Protein AF-A0A2N5M123-F1 (afdb_monomer)

Organism: NCBI:txid673318

Structure (mmCIF, N/CA/C/O backbone):
data_AF-A0A2N5M123-F1
#
_entry.id   AF-A0A2N5M123-F1
#
loop_
_atom_site.group_PDB
_atom_site.id
_atom_site.type_symbol
_atom_site.label_atom_id
_atom_site.label_alt_id
_atom_site.label_comp_id
_atom_site.label_asym_id
_atom_site.label_entity_id
_atom_site.label_seq_id
_atom_site.pdbx_PDB_ins_code
_atom_site.Cartn_x
_atom_site.Cartn_y
_atom_site.Cartn_z
_atom_site.occupancy
_atom_site.B_iso_or_equiv
_atom_site.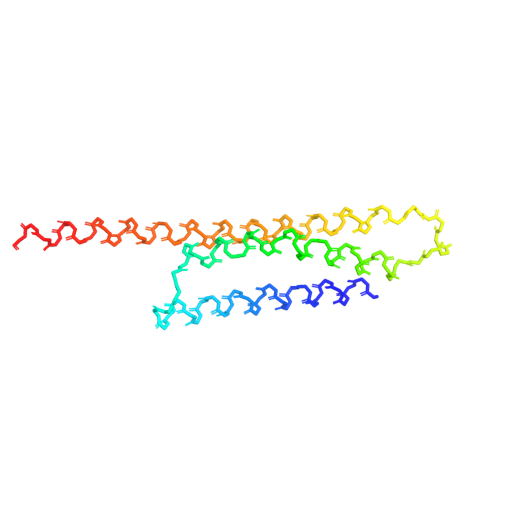auth_seq_id
_atom_site.auth_comp_id
_atom_site.auth_asym_id
_atom_site.auth_atom_id
_atom_site.pdbx_PDB_model_num
ATOM 1 N N . MET A 1 1 ? 1.132 -1.415 -25.111 1.00 65.50 1 MET A N 1
ATOM 2 C CA . MET A 1 1 ? 1.531 -2.291 -23.984 1.00 65.50 1 MET A CA 1
ATOM 3 C C . MET A 1 1 ? 1.490 -1.546 -22.655 1.00 65.50 1 MET A C 1
ATOM 5 O O . MET A 1 1 ? 0.878 -2.046 -21.723 1.00 65.50 1 MET A O 1
ATOM 9 N N . GLU A 1 2 ? 2.020 -0.324 -22.579 1.00 68.31 2 GLU A N 1
ATOM 10 C CA . GLU A 1 2 ? 1.982 0.523 -21.369 1.00 68.31 2 GLU A CA 1
ATOM 11 C C . GLU A 1 2 ? 0.569 0.732 -20.793 1.00 68.31 2 GLU A C 1
ATOM 13 O O . GLU A 1 2 ? 0.351 0.571 -19.594 1.00 68.31 2 GLU A O 1
ATOM 18 N N . SER A 1 3 ? -0.430 0.978 -21.648 1.00 80.88 3 SER A N 1
ATOM 19 C CA . SER A 1 3 ? -1.829 1.126 -21.221 1.00 80.88 3 SER A CA 1
ATOM 20 C C . SER A 1 3 ? -2.384 -0.130 -20.538 1.00 80.88 3 SER A C 1
ATOM 22 O O . SER A 1 3 ? -3.206 -0.022 -19.635 1.00 80.88 3 SER A O 1
ATOM 24 N N . ILE A 1 4 ? -1.916 -1.322 -20.926 1.00 86.75 4 ILE A N 1
ATOM 25 C CA . ILE A 1 4 ? -2.333 -2.589 -20.308 1.00 86.75 4 ILE A CA 1
ATOM 26 C C . ILE A 1 4 ? -1.751 -2.689 -18.896 1.00 86.75 4 ILE A C 1
ATOM 28 O O . ILE A 1 4 ? -2.464 -3.067 -17.973 1.00 86.75 4 ILE A O 1
ATOM 32 N N . ILE A 1 5 ? -0.488 -2.294 -18.709 1.00 87.56 5 ILE A N 1
ATOM 33 C CA . ILE A 1 5 ? 0.178 -2.303 -17.397 1.00 87.56 5 ILE A CA 1
ATOM 34 C C . ILE A 1 5 ? -0.557 -1.375 -16.426 1.00 87.56 5 ILE A C 1
ATOM 36 O O . ILE A 1 5 ? -0.846 -1.772 -15.300 1.00 87.56 5 ILE A O 1
ATOM 40 N N . LEU A 1 6 ? -0.928 -0.173 -16.875 1.00 90.00 6 LEU A N 1
ATOM 41 C CA . LEU A 1 6 ? -1.703 0.772 -16.067 1.00 90.00 6 LEU A CA 1
ATOM 42 C C . LEU A 1 6 ? -3.094 0.229 -15.714 1.00 90.00 6 LEU A C 1
ATOM 44 O O . LEU A 1 6 ? -3.517 0.341 -14.564 1.00 90.00 6 LEU A O 1
ATOM 48 N N . VAL A 1 7 ? -3.792 -0.404 -16.663 1.00 93.19 7 VAL A N 1
ATOM 49 C CA . VAL A 1 7 ? -5.094 -1.046 -16.405 1.00 93.19 7 VAL A CA 1
ATOM 50 C C . VAL A 1 7 ? -4.959 -2.169 -15.378 1.00 93.19 7 VAL A C 1
ATOM 52 O O . VAL A 1 7 ? -5.730 -2.213 -14.421 1.00 93.19 7 VAL A O 1
ATOM 55 N N . VAL A 1 8 ? -3.965 -3.048 -15.527 1.00 92.12 8 VAL A N 1
ATOM 56 C CA . VAL A 1 8 ? -3.695 -4.130 -14.568 1.00 92.12 8 VAL A CA 1
ATOM 57 C C . VAL A 1 8 ? -3.368 -3.558 -13.191 1.00 92.12 8 VAL A C 1
ATOM 59 O O . VAL A 1 8 ? -3.897 -4.036 -12.190 1.00 92.12 8 VAL A O 1
ATOM 62 N N . PHE A 1 9 ? -2.562 -2.501 -13.128 1.00 93.50 9 PHE A N 1
ATOM 63 C CA . PHE A 1 9 ? -2.240 -1.824 -11.878 1.00 93.50 9 PHE A CA 1
ATOM 64 C C . PHE A 1 9 ? -3.498 -1.277 -11.186 1.00 93.50 9 PHE A C 1
ATOM 66 O O . PHE A 1 9 ? -3.726 -1.557 -10.010 1.00 93.50 9 PHE A O 1
ATOM 73 N N . ILE A 1 10 ? -4.366 -0.571 -11.918 1.00 94.12 10 ILE A N 1
ATOM 74 C CA . ILE A 1 10 ? -5.637 -0.058 -11.384 1.00 94.12 10 ILE A CA 1
ATOM 75 C C . ILE A 1 10 ? -6.524 -1.205 -10.889 1.00 94.12 10 ILE A C 1
ATOM 77 O O . ILE A 1 10 ? -7.117 -1.091 -9.812 1.00 94.12 10 ILE A O 1
ATOM 81 N N . LEU A 1 11 ? -6.598 -2.316 -11.628 1.00 96.31 11 LEU A N 1
ATOM 82 C CA . LEU A 1 11 ? -7.349 -3.501 -11.209 1.00 96.31 11 LEU A CA 1
ATOM 83 C C . LEU A 1 11 ? -6.804 -4.070 -9.897 1.00 96.31 11 LEU A C 1
ATOM 85 O O . LEU A 1 11 ? -7.585 -4.292 -8.977 1.00 96.31 11 LEU A O 1
ATOM 89 N N . VAL A 1 12 ? -5.484 -4.224 -9.762 1.00 95.69 12 VAL A N 1
ATOM 90 C CA . VAL A 1 12 ? -4.845 -4.720 -8.531 1.00 95.69 12 VAL A CA 1
ATOM 91 C C . VAL A 1 12 ? -5.160 -3.813 -7.340 1.00 95.69 12 VAL A C 1
ATOM 93 O O . VAL A 1 12 ? -5.615 -4.301 -6.304 1.00 95.69 12 VAL A O 1
ATOM 96 N N . ILE A 1 13 ? -4.979 -2.497 -7.482 1.00 95.81 13 ILE A N 1
ATOM 97 C CA . ILE A 1 13 ? -5.267 -1.526 -6.414 1.00 95.81 13 ILE A CA 1
ATOM 98 C C . ILE A 1 13 ? -6.752 -1.558 -6.030 1.00 95.81 13 ILE A C 1
ATOM 100 O O . ILE A 1 13 ? -7.094 -1.571 -4.845 1.00 95.81 13 ILE A O 1
ATOM 104 N N . THR A 1 14 ? -7.643 -1.618 -7.019 1.00 96.88 14 THR A N 1
ATOM 105 C CA . THR A 1 14 ? -9.092 -1.680 -6.793 1.00 96.88 14 THR A CA 1
ATOM 106 C C . THR A 1 14 ? -9.481 -2.974 -6.079 1.00 96.88 14 THR A C 1
ATOM 108 O O . THR A 1 14 ? -10.214 -2.933 -5.091 1.00 96.88 14 THR A O 1
ATOM 111 N N . SER A 1 15 ? -8.948 -4.120 -6.508 1.00 97.75 15 SER A N 1
ATOM 112 C CA . SER A 1 15 ? -9.174 -5.414 -5.859 1.00 97.75 15 SER A CA 1
ATOM 113 C C . SER A 1 15 ? -8.664 -5.438 -4.418 1.00 97.75 15 SER A C 1
ATOM 115 O O . SER A 1 15 ? -9.367 -5.941 -3.543 1.00 97.75 15 SER A O 1
ATOM 117 N N . LEU A 1 16 ? -7.491 -4.857 -4.141 1.00 96.94 16 LEU A N 1
ATOM 118 C CA . LEU A 1 16 ? -6.958 -4.734 -2.780 1.00 96.94 16 LEU A CA 1
ATOM 119 C C . LEU A 1 16 ? -7.854 -3.861 -1.894 1.00 96.94 16 LEU A C 1
ATOM 121 O O . LEU A 1 16 ? -8.189 -4.263 -0.780 1.00 96.94 16 LEU A O 1
ATOM 125 N N . ASN A 1 17 ? -8.312 -2.711 -2.395 1.00 96.88 17 ASN A N 1
ATOM 126 C CA . ASN A 1 17 ? -9.247 -1.848 -1.668 1.00 96.88 17 ASN A CA 1
ATOM 127 C C . ASN A 1 17 ? -10.567 -2.572 -1.351 1.00 96.88 17 ASN A C 1
ATOM 129 O O . ASN A 1 17 ? -11.042 -2.525 -0.213 1.00 96.88 17 ASN A O 1
ATOM 133 N N . ILE A 1 18 ? -11.139 -3.291 -2.326 1.00 97.62 18 ILE A N 1
ATOM 134 C CA . ILE A 1 18 ? -12.344 -4.111 -2.125 1.00 97.62 18 ILE A CA 1
ATOM 135 C C . ILE A 1 18 ? -12.082 -5.190 -1.068 1.00 97.62 18 ILE A C 1
ATOM 137 O O . ILE A 1 18 ? -12.895 -5.375 -0.161 1.00 97.62 18 ILE A O 1
ATOM 141 N N . LEU A 1 19 ? -10.943 -5.882 -1.143 1.00 97.50 19 LEU A N 1
ATOM 142 C CA . LEU A 1 19 ? -10.568 -6.919 -0.185 1.00 97.50 19 LEU A CA 1
ATOM 143 C C . LEU A 1 19 ? -10.462 -6.362 1.239 1.00 97.50 19 LEU A C 1
ATOM 145 O O . LEU A 1 19 ? -11.056 -6.929 2.159 1.00 97.50 19 LEU A O 1
ATOM 149 N N . PHE A 1 20 ? -9.764 -5.241 1.428 1.00 97.19 20 PHE A N 1
ATOM 150 C CA . PHE A 1 20 ? -9.652 -4.588 2.732 1.00 97.19 20 PHE A CA 1
ATOM 151 C C . PHE A 1 20 ? -11.011 -4.161 3.272 1.00 97.19 20 PHE A C 1
ATOM 153 O O . PHE A 1 20 ? -11.312 -4.410 4.439 1.00 97.19 20 PHE A O 1
ATOM 160 N N . TYR A 1 21 ? -11.875 -3.607 2.421 1.00 95.94 21 TYR A N 1
ATOM 161 C CA . TYR A 1 21 ? -13.236 -3.259 2.811 1.00 95.94 21 TYR A CA 1
ATOM 162 C C . TYR A 1 21 ? -14.052 -4.487 3.250 1.00 95.94 21 TYR A C 1
ATOM 164 O O . TYR A 1 21 ? -14.725 -4.452 4.284 1.00 95.94 21 TYR A O 1
ATOM 172 N N . LEU A 1 22 ? -13.972 -5.601 2.515 1.00 97.31 22 LEU A N 1
ATOM 173 C CA . LEU A 1 22 ? -14.672 -6.840 2.865 1.00 97.31 22 LEU A CA 1
ATOM 174 C C . LEU A 1 22 ? -14.158 -7.448 4.177 1.00 97.31 22 LEU A C 1
ATOM 176 O O . LEU A 1 22 ? -14.963 -7.898 4.997 1.00 97.31 22 LEU A O 1
ATOM 180 N N . LEU A 1 23 ? -12.840 -7.459 4.397 1.00 95.81 23 LEU A N 1
ATOM 181 C CA . LEU A 1 23 ? -12.233 -7.938 5.643 1.00 95.81 23 LEU A CA 1
ATOM 182 C C . LEU A 1 23 ? -12.614 -7.054 6.829 1.00 95.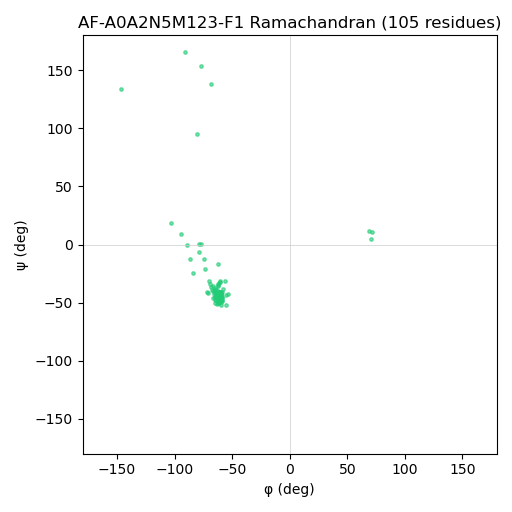81 23 LEU A C 1
ATOM 184 O O . LEU A 1 23 ? -12.950 -7.572 7.897 1.00 95.81 23 LEU A O 1
ATOM 188 N N . TYR A 1 24 ? -12.637 -5.741 6.614 1.00 95.50 24 TYR A N 1
ATOM 189 C CA . TYR A 1 24 ? -13.092 -4.775 7.598 1.00 95.50 24 TYR A CA 1
ATOM 190 C C . TYR A 1 24 ? -14.557 -4.983 7.981 1.00 95.50 24 TYR A C 1
ATOM 192 O O . TYR A 1 24 ? -14.882 -5.081 9.164 1.00 95.50 24 TYR A O 1
ATOM 200 N N . ARG A 1 25 ? -15.447 -5.138 6.994 1.00 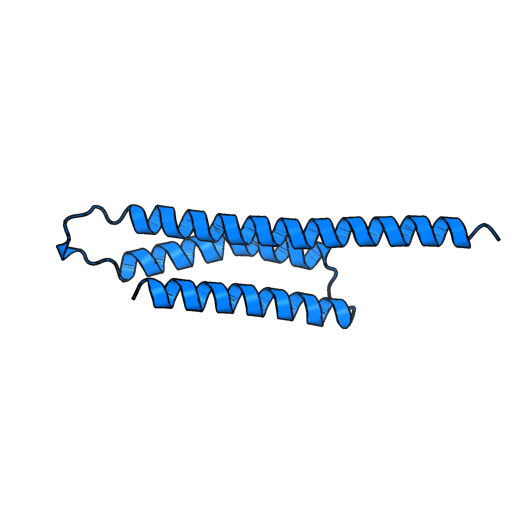94.38 25 ARG A N 1
ATOM 201 C CA . ARG A 1 25 ? -16.875 -5.391 7.235 1.00 94.38 25 ARG A CA 1
ATOM 202 C C . ARG A 1 25 ? -17.116 -6.694 8.002 1.00 94.38 25 ARG A C 1
ATOM 204 O O . ARG A 1 25 ? -18.045 -6.765 8.798 1.00 94.38 25 ARG A O 1
ATOM 211 N N . LYS A 1 26 ? -16.280 -7.713 7.784 1.00 95.19 26 LYS A N 1
ATOM 212 C CA . LYS A 1 26 ? -16.317 -8.989 8.519 1.00 95.19 26 LYS A CA 1
ATOM 213 C C . LYS A 1 26 ? -15.672 -8.913 9.911 1.00 95.19 26 LYS A C 1
ATOM 215 O O . LYS A 1 26 ? -15.600 -9.938 10.580 1.00 95.19 26 LYS A O 1
ATOM 220 N N . GLY A 1 27 ? -15.160 -7.751 10.326 1.00 91.94 27 GLY A N 1
ATOM 221 C CA . GLY A 1 27 ? -14.461 -7.569 11.601 1.00 91.94 27 GLY A CA 1
ATOM 222 C C . GLY A 1 27 ? -13.105 -8.277 11.684 1.00 91.94 27 GLY A C 1
ATOM 223 O O . GLY A 1 27 ? -12.543 -8.381 12.767 1.00 91.94 27 GLY A O 1
ATOM 224 N N . LYS A 1 28 ? -12.574 -8.777 10.560 1.00 94.00 28 LYS A N 1
ATOM 225 C CA . LYS A 1 28 ? -11.332 -9.565 10.525 1.00 94.00 28 LYS A CA 1
ATOM 226 C C . LYS A 1 28 ? -10.071 -8.706 10.484 1.00 94.00 28 LYS A C 1
ATOM 228 O O . LYS A 1 28 ? -9.008 -9.183 10.862 1.00 94.00 28 LYS A O 1
ATOM 233 N N . LEU A 1 29 ? -10.172 -7.474 9.987 1.00 94.44 29 LEU A N 1
ATOM 234 C CA . LEU A 1 29 ? -9.030 -6.579 9.816 1.00 94.44 29 LEU A CA 1
ATOM 235 C C . LEU A 1 29 ? -9.461 -5.132 10.041 1.00 94.44 29 LEU A C 1
ATOM 237 O O . LEU A 1 29 ? -10.485 -4.711 9.513 1.00 94.44 29 LEU A O 1
ATOM 241 N N . SER A 1 30 ? -8.702 -4.349 10.805 1.00 95.94 30 SER A N 1
ATOM 242 C CA . SER A 1 30 ? -9.006 -2.924 10.970 1.00 95.94 30 SER A CA 1
ATOM 243 C C . SER A 1 30 ? -8.569 -2.121 9.738 1.00 95.94 30 SER A C 1
ATOM 245 O O . SER A 1 30 ? -7.633 -2.502 9.029 1.00 95.94 30 SER A O 1
ATOM 247 N N . LEU A 1 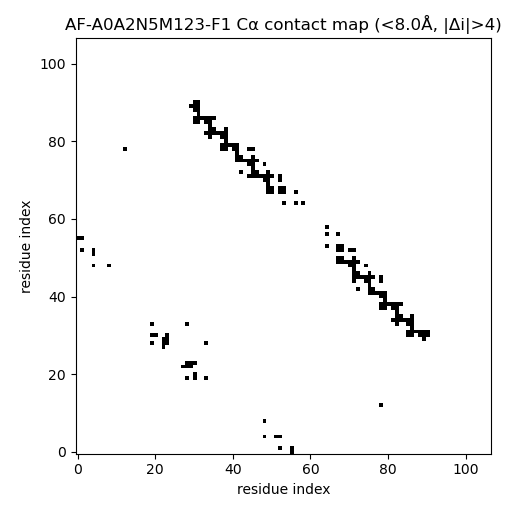31 ? -9.218 -0.979 9.486 1.00 95.06 31 LEU A N 1
ATOM 248 C CA . LEU A 1 31 ? -8.796 -0.061 8.418 1.00 95.06 31 LEU A CA 1
ATOM 249 C C . LEU A 1 31 ? -7.382 0.482 8.665 1.00 95.06 31 LEU A C 1
ATOM 251 O O . LEU A 1 31 ? -6.624 0.639 7.719 1.00 95.06 31 LEU A O 1
ATOM 255 N N . ILE A 1 32 ? -6.996 0.689 9.928 1.00 96.88 32 ILE A N 1
ATOM 256 C CA . ILE A 1 32 ? -5.639 1.131 10.284 1.00 96.88 32 ILE A CA 1
ATOM 257 C C . ILE A 1 32 ? -4.606 0.110 9.793 1.00 96.88 32 ILE A C 1
ATOM 259 O O . ILE A 1 32 ? -3.686 0.467 9.062 1.00 96.88 32 ILE A O 1
ATOM 263 N N . VAL A 1 33 ? -4.793 -1.171 10.133 1.00 96.94 33 VAL A N 1
ATOM 264 C CA . VAL A 1 33 ? -3.883 -2.246 9.704 1.00 96.94 33 VAL A CA 1
ATOM 265 C C . VAL A 1 33 ? -3.915 -2.414 8.184 1.00 96.94 33 VAL A C 1
ATOM 267 O O . VAL A 1 33 ? -2.869 -2.578 7.568 1.00 96.94 33 VAL A O 1
ATOM 270 N N . SER A 1 34 ? -5.092 -2.306 7.565 1.00 97.44 34 SER A N 1
ATOM 271 C CA . SER A 1 34 ? -5.235 -2.364 6.103 1.00 97.44 34 SER A CA 1
ATOM 272 C C . SER A 1 34 ? -4.436 -1.25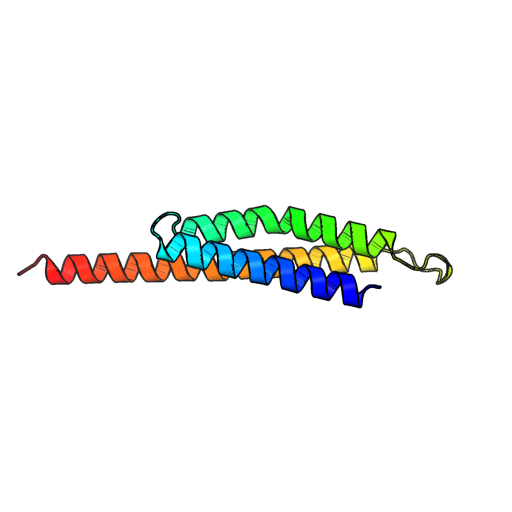9 5.401 1.00 97.44 34 SER A C 1
ATOM 274 O O . SER A 1 34 ? -3.735 -1.526 4.429 1.00 97.44 34 SER A O 1
ATOM 276 N N . GLY A 1 35 ? -4.490 -0.028 5.920 1.00 97.19 35 GLY A N 1
ATOM 277 C CA . GLY A 1 35 ? -3.716 1.098 5.401 1.00 97.19 35 GLY A CA 1
ATOM 278 C C . GLY A 1 35 ? -2.208 0.887 5.538 1.00 97.19 35 GLY A C 1
ATOM 279 O O . GLY A 1 35 ? -1.480 1.104 4.574 1.00 97.19 35 GLY A O 1
ATOM 280 N N . LEU A 1 36 ? -1.742 0.365 6.681 1.00 97.94 36 LEU A N 1
ATOM 281 C CA . LEU A 1 36 ? -0.329 0.006 6.874 1.00 97.94 36 LEU A CA 1
ATOM 282 C C . LEU A 1 36 ? 0.136 -1.072 5.888 1.00 97.94 36 LEU A C 1
ATOM 284 O O . LEU A 1 36 ? 1.202 -0.935 5.293 1.00 97.94 36 LEU A O 1
ATOM 288 N N . ILE A 1 37 ? -0.666 -2.121 5.674 1.00 97.69 37 ILE A N 1
ATOM 289 C CA . ILE A 1 37 ? -0.365 -3.160 4.679 1.00 97.69 37 ILE A CA 1
ATOM 290 C C . ILE A 1 37 ? -0.250 -2.534 3.287 1.00 97.69 37 ILE A C 1
ATOM 292 O O . ILE A 1 37 ? 0.712 -2.805 2.575 1.00 97.69 37 ILE A O 1
ATOM 296 N N . MET A 1 38 ? -1.186 -1.659 2.911 1.00 97.69 38 MET A N 1
ATOM 297 C CA . MET A 1 38 ? -1.162 -0.987 1.611 1.00 97.69 38 MET A CA 1
ATOM 298 C C . MET A 1 38 ? 0.085 -0.107 1.432 1.00 97.69 38 MET A C 1
ATOM 300 O O . MET A 1 38 ? 0.706 -0.124 0.372 1.00 97.69 38 MET A O 1
ATOM 304 N N . MET A 1 39 ? 0.499 0.613 2.479 1.00 97.81 39 MET A N 1
ATOM 305 C CA . MET A 1 39 ? 1.730 1.411 2.475 1.00 97.81 39 MET A CA 1
ATOM 306 C C . MET A 1 39 ? 2.986 0.538 2.353 1.00 97.81 39 MET A C 1
ATOM 308 O O . MET A 1 39 ? 3.913 0.917 1.644 1.00 97.81 39 MET A O 1
ATOM 312 N N . MET A 1 40 ? 3.018 -0.640 2.984 1.00 97.38 40 MET A N 1
ATOM 313 C CA . MET A 1 40 ? 4.126 -1.597 2.838 1.00 97.38 40 MET A CA 1
ATOM 314 C C . MET A 1 40 ? 4.169 -2.249 1.449 1.00 97.38 40 MET A C 1
ATOM 316 O O . MET A 1 40 ? 5.248 -2.552 0.944 1.00 97.38 40 MET A O 1
ATOM 320 N N . LEU A 1 41 ? 3.015 -2.439 0.804 1.00 96.62 41 LEU A N 1
ATOM 321 C CA . LEU A 1 41 ? 2.931 -2.941 -0.570 1.00 96.62 41 LEU A CA 1
ATOM 322 C C . LEU A 1 41 ? 3.337 -1.892 -1.615 1.00 96.62 41 LEU A C 1
ATOM 324 O O . LEU A 1 41 ? 3.712 -2.262 -2.724 1.00 96.62 41 LEU A O 1
ATOM 328 N N . ALA A 1 42 ? 3.300 -0.603 -1.280 1.00 96.69 42 ALA A N 1
ATOM 329 C CA . ALA A 1 42 ? 3.637 0.485 -2.194 1.00 96.69 42 ALA A CA 1
ATOM 330 C C . ALA A 1 42 ? 5.033 0.379 -2.841 1.00 96.69 42 ALA A C 1
ATOM 332 O O . ALA A 1 42 ? 5.094 0.424 -4.071 1.00 96.69 42 ALA A O 1
ATOM 333 N N . PRO A 1 43 ? 6.145 0.190 -2.098 1.00 96.31 43 PRO A N 1
ATOM 334 C CA . PRO A 1 43 ? 7.457 0.015 -2.720 1.00 96.31 43 PRO A CA 1
ATOM 335 C C . PRO A 1 43 ? 7.534 -1.240 -3.601 1.00 96.31 43 PRO A C 1
ATOM 337 O O . PRO A 1 43 ? 8.164 -1.197 -4.654 1.00 96.31 43 PRO A O 1
ATOM 340 N N . LEU A 1 44 ? 6.852 -2.331 -3.228 1.00 96.12 44 LEU A N 1
ATOM 341 C CA . LEU A 1 44 ? 6.793 -3.556 -4.033 1.00 96.12 44 LEU A CA 1
ATOM 342 C C . LEU A 1 44 ? 6.062 -3.309 -5.357 1.00 96.12 44 LEU A C 1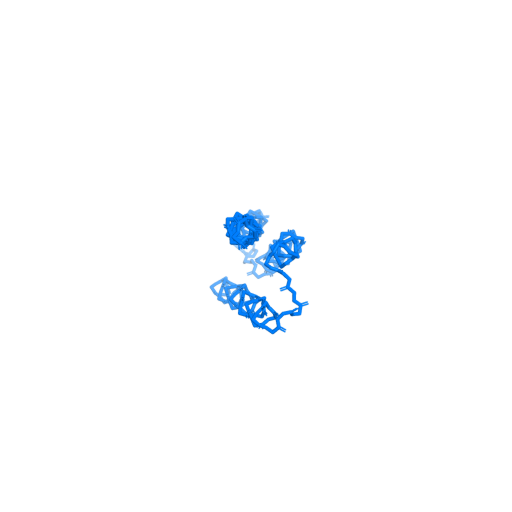
ATOM 344 O O . LEU A 1 44 ? 6.589 -3.614 -6.423 1.00 96.12 44 LEU A O 1
ATOM 348 N N . LEU A 1 45 ? 4.870 -2.714 -5.306 1.00 94.94 45 LEU A N 1
ATOM 349 C CA . LEU A 1 45 ? 4.077 -2.414 -6.498 1.00 94.94 45 LEU A CA 1
ATOM 350 C C . LEU A 1 45 ? 4.746 -1.357 -7.387 1.00 94.94 45 LEU A C 1
ATOM 352 O O . LEU A 1 45 ? 4.693 -1.475 -8.611 1.00 94.94 45 LEU A O 1
ATOM 356 N N . GLY A 1 46 ? 5.425 -0.371 -6.798 1.00 94.94 46 GLY A N 1
ATOM 357 C CA . GLY A 1 46 ? 6.221 0.606 -7.540 1.00 94.94 46 GLY A CA 1
ATOM 358 C C . GLY A 1 46 ? 7.407 -0.038 -8.262 1.00 94.94 46 GLY A C 1
ATOM 359 O O . GLY A 1 46 ? 7.610 0.194 -9.451 1.00 94.94 46 GLY A O 1
ATOM 360 N N . PHE A 1 47 ? 8.138 -0.926 -7.581 1.00 94.00 47 PHE A N 1
ATOM 361 C CA . PHE A 1 47 ? 9.233 -1.680 -8.188 1.00 94.00 47 PHE A CA 1
ATOM 362 C C . PHE A 1 47 ? 8.746 -2.592 -9.322 1.00 94.00 47 PHE A C 1
ATOM 364 O O . PHE A 1 47 ? 9.274 -2.524 -10.429 1.00 94.00 47 PHE A O 1
ATOM 371 N N . PHE A 1 48 ? 7.712 -3.406 -9.082 1.00 93.38 48 PHE A N 1
ATOM 372 C CA . PHE A 1 48 ? 7.175 -4.312 -10.103 1.00 93.38 48 PHE A CA 1
ATOM 373 C C . PHE A 1 48 ? 6.631 -3.558 -11.315 1.00 93.38 48 PHE A C 1
ATOM 375 O O . PHE A 1 48 ? 6.889 -3.957 -12.447 1.00 93.38 48 PHE A O 1
ATOM 382 N N . SER A 1 49 ? 5.907 -2.459 -11.103 1.00 91.69 49 SER A N 1
ATOM 383 C CA . SER A 1 49 ? 5.389 -1.659 -12.215 1.00 91.69 49 SER A CA 1
ATOM 384 C C . SER A 1 49 ? 6.507 -0.985 -13.013 1.00 91.69 49 SER A C 1
ATOM 386 O O . SER A 1 49 ? 6.460 -1.024 -14.240 1.00 91.69 49 SER A O 1
ATOM 388 N N . GLY A 1 50 ? 7.546 -0.460 -12.356 1.00 91.56 50 GLY A N 1
ATOM 389 C CA . GLY A 1 50 ? 8.723 0.088 -13.035 1.00 91.56 50 GLY A CA 1
ATOM 390 C C . GLY A 1 50 ? 9.498 -0.965 -13.827 1.00 91.56 50 GLY A C 1
ATOM 391 O O . GLY A 1 50 ? 9.835 -0.738 -14.987 1.00 91.56 50 GLY A O 1
ATOM 392 N N . ALA A 1 51 ? 9.710 -2.147 -13.244 1.00 91.12 51 ALA A N 1
ATOM 393 C CA . ALA A 1 51 ? 10.364 -3.266 -13.917 1.00 91.12 51 ALA A CA 1
ATOM 394 C C . ALA A 1 51 ? 9.581 -3.736 -15.153 1.00 91.12 51 ALA A C 1
ATOM 396 O O . ALA A 1 51 ? 10.173 -3.953 -16.208 1.00 91.12 51 ALA A O 1
ATOM 397 N N . LEU A 1 52 ? 8.250 -3.835 -15.055 1.00 89.62 52 LEU A N 1
ATOM 398 C CA . LEU A 1 52 ? 7.396 -4.200 -16.187 1.00 89.62 52 LEU A CA 1
ATOM 399 C C . LEU A 1 52 ? 7.410 -3.122 -17.277 1.00 89.62 52 LEU A C 1
ATOM 401 O O . LEU A 1 52 ? 7.580 -3.450 -18.447 1.00 89.62 52 LEU A O 1
ATOM 405 N N . LEU A 1 53 ? 7.278 -1.842 -16.915 1.00 88.19 53 LEU A N 1
ATOM 406 C CA . LEU A 1 53 ? 7.371 -0.741 -17.880 1.00 88.19 53 LEU A CA 1
ATOM 407 C C . LEU A 1 53 ? 8.719 -0.750 -18.611 1.00 88.19 53 LEU A C 1
ATOM 409 O O . LEU A 1 53 ? 8.761 -0.518 -19.813 1.00 88.19 53 LEU A O 1
ATOM 413 N N . HIS A 1 54 ? 9.804 -1.072 -17.904 1.00 87.19 54 HIS A N 1
ATOM 414 C CA . HIS A 1 54 ? 11.143 -1.131 -18.479 1.00 87.19 54 HIS A CA 1
ATOM 415 C C . HIS A 1 54 ? 11.321 -2.342 -19.401 1.00 87.19 54 HIS A C 1
ATOM 417 O O . HIS A 1 54 ? 11.895 -2.229 -20.479 1.00 87.19 54 HIS A O 1
ATOM 423 N N . GLN A 1 55 ? 10.785 -3.500 -19.013 1.00 87.06 55 GLN A N 1
ATOM 424 C CA . GLN A 1 55 ? 10.835 -4.715 -19.824 1.00 87.06 55 GLN A CA 1
ATOM 425 C C . GLN A 1 55 ? 10.096 -4.558 -21.160 1.00 87.06 55 GLN A C 1
ATOM 427 O O . GLN A 1 55 ? 10.528 -5.112 -22.168 1.00 87.06 55 GLN A O 1
ATOM 432 N N . PHE A 1 56 ? 8.986 -3.818 -21.170 1.00 83.25 56 PHE A N 1
A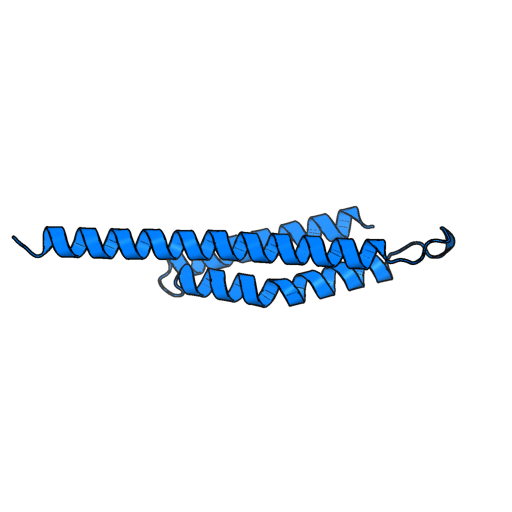TOM 433 C CA . PHE A 1 56 ? 8.186 -3.574 -22.374 1.00 83.25 56 PHE A CA 1
ATOM 434 C C . PHE A 1 56 ? 8.548 -2.272 -23.101 1.00 83.25 56 PHE A C 1
ATOM 436 O O . PHE A 1 56 ? 7.832 -1.880 -24.024 1.00 83.25 56 PHE A O 1
ATOM 443 N N . TYR A 1 57 ? 9.634 -1.613 -22.696 1.00 82.25 57 TYR A N 1
ATOM 444 C CA . TYR A 1 57 ? 10.144 -0.418 -23.354 1.00 82.25 57 TYR A CA 1
ATOM 445 C C . TYR A 1 57 ? 10.696 -0.748 -24.750 1.00 82.25 57 TYR A C 1
ATOM 447 O O . TYR A 1 57 ? 11.391 -1.751 -24.931 1.00 82.25 57 TYR A O 1
ATOM 455 N N . ASP A 1 58 ? 10.403 0.099 -25.740 1.00 81.62 58 ASP A N 1
ATOM 456 C CA . ASP A 1 58 ? 10.963 -0.045 -27.086 1.00 81.62 58 ASP A CA 1
ATOM 457 C C . ASP A 1 58 ? 12.383 0.525 -27.140 1.00 81.62 58 ASP A C 1
ATOM 459 O O . ASP A 1 58 ? 12.603 1.713 -27.362 1.00 81.62 58 ASP A O 1
ATOM 463 N N . TRP A 1 59 ? 13.369 -0.348 -26.965 1.00 80.81 59 TRP A N 1
ATOM 464 C CA . TRP A 1 59 ? 14.784 0.018 -27.001 1.00 80.81 59 TRP A CA 1
ATOM 465 C C . TRP A 1 59 ? 15.254 0.571 -28.352 1.00 80.81 59 TRP A C 1
ATOM 467 O O . TRP A 1 59 ? 16.286 1.241 -28.407 1.00 80.81 59 TRP A O 1
ATOM 477 N N . ASN A 1 60 ? 14.496 0.363 -29.434 1.00 81.06 60 ASN A N 1
ATOM 478 C CA . ASN A 1 60 ? 14.820 0.949 -30.735 1.00 81.06 60 ASN A CA 1
ATOM 479 C C . ASN A 1 60 ? 14.518 2.451 -30.794 1.00 81.06 60 ASN A C 1
ATOM 481 O O . ASN A 1 60 ? 14.983 3.129 -31.707 1.00 81.06 60 ASN A O 1
ATOM 485 N N . SER A 1 61 ? 13.781 2.995 -29.818 1.00 77.88 61 SER A N 1
ATOM 486 C CA . SER A 1 61 ? 13.466 4.423 -29.756 1.00 77.88 61 SER A CA 1
ATOM 487 C C . SER A 1 61 ? 14.635 5.288 -29.258 1.00 77.88 61 SER A C 1
ATOM 489 O O . SER A 1 61 ? 14.475 6.499 -29.125 1.00 77.88 61 SER A O 1
ATOM 491 N N . GLY A 1 62 ? 15.794 4.691 -28.943 1.00 78.88 62 GLY A N 1
ATOM 492 C CA . GLY A 1 62 ? 17.035 5.401 -28.604 1.00 78.88 62 GLY A CA 1
ATOM 493 C C . GLY A 1 62 ? 17.053 6.104 -27.242 1.00 78.88 62 GLY A C 1
ATOM 494 O O . GLY A 1 62 ? 17.963 6.888 -26.979 1.00 78.88 62 GLY A O 1
ATOM 495 N N . GLY A 1 63 ? 16.061 5.861 -26.379 1.00 80.06 63 GLY A N 1
ATOM 496 C CA . GLY A 1 63 ? 16.018 6.434 -25.034 1.00 80.06 63 GLY A CA 1
ATOM 497 C C . GLY A 1 63 ? 16.676 5.544 -23.978 1.00 80.06 63 GLY A C 1
ATOM 498 O O . GLY A 1 63 ? 16.939 4.363 -24.192 1.00 80.06 63 GLY A O 1
ATOM 499 N N . THR A 1 64 ? 16.928 6.125 -22.806 1.00 82.69 64 THR A N 1
ATOM 500 C CA . THR A 1 64 ? 17.641 5.487 -21.684 1.00 82.69 64 THR A CA 1
ATOM 501 C C . THR A 1 64 ? 16.772 4.527 -20.863 1.00 82.69 64 THR A C 1
ATOM 503 O O . THR A 1 64 ? 17.268 3.866 -19.954 1.00 82.69 64 THR A O 1
ATOM 506 N N . GLY A 1 65 ? 15.462 4.461 -21.134 1.00 81.69 65 GLY A N 1
ATOM 507 C CA . GLY A 1 65 ? 14.510 3.664 -20.353 1.00 81.69 65 GLY A CA 1
ATOM 508 C C . GLY A 1 65 ? 14.234 4.205 -18.939 1.00 81.69 65 GLY A C 1
ATOM 509 O O . GLY A 1 65 ? 13.482 3.584 -18.188 1.00 81.69 65 GLY A O 1
ATOM 510 N N . GLU A 1 66 ? 14.787 5.368 -18.573 1.00 86.06 66 GLU A N 1
ATOM 511 C CA . GLU A 1 66 ? 14.622 6.007 -17.254 1.00 86.06 66 GLU A CA 1
ATOM 512 C C . GLU A 1 66 ? 13.160 6.340 -16.933 1.00 86.06 66 GLU A C 1
ATOM 514 O O . GLU A 1 66 ? 12.727 6.240 -15.783 1.00 86.06 66 GLU A O 1
ATOM 519 N N . GLY A 1 67 ? 12.368 6.671 -17.959 1.00 86.62 67 GLY A N 1
ATOM 520 C CA . GLY A 1 67 ? 10.936 6.950 -17.826 1.00 86.62 67 GLY A CA 1
ATOM 521 C C . GLY A 1 67 ? 10.149 5.800 -17.190 1.00 86.62 67 GLY A C 1
ATOM 522 O O . GLY A 1 67 ? 9.207 6.050 -16.441 1.00 86.62 67 GLY A O 1
ATOM 523 N N . ALA A 1 68 ? 10.570 4.548 -17.397 1.00 88.88 68 ALA A N 1
ATOM 524 C CA . ALA A 1 68 ? 9.959 3.393 -16.746 1.00 88.88 68 ALA A CA 1
ATOM 525 C C . ALA A 1 68 ? 10.217 3.374 -15.231 1.00 88.88 68 ALA A C 1
ATOM 527 O O . ALA A 1 68 ? 9.312 3.076 -14.451 1.00 88.88 68 ALA A O 1
ATOM 528 N N . GLY A 1 69 ? 11.427 3.752 -14.808 1.00 89.56 69 GLY A N 1
ATOM 529 C CA . GLY A 1 69 ? 11.776 3.893 -13.395 1.00 89.56 69 GLY A CA 1
ATOM 530 C C . GLY A 1 69 ? 10.959 4.992 -12.716 1.00 89.56 69 GLY A C 1
ATOM 531 O O . GLY A 1 69 ? 10.349 4.754 -11.672 1.00 89.56 69 GLY A O 1
ATOM 532 N N . TYR A 1 70 ? 10.867 6.169 -13.344 1.00 91.69 70 TYR A N 1
ATOM 533 C CA . TYR A 1 70 ? 10.022 7.262 -12.850 1.00 91.69 70 TYR A CA 1
ATOM 534 C C . TYR A 1 70 ? 8.539 6.876 -12.810 1.00 91.69 70 TYR A C 1
ATOM 536 O O . TYR A 1 70 ? 7.862 7.144 -11.818 1.00 91.69 70 TYR A O 1
ATOM 544 N N . GLY A 1 71 ? 8.043 6.193 -13.845 1.00 91.50 71 GLY A N 1
ATOM 545 C CA . GLY A 1 71 ? 6.674 5.684 -13.895 1.00 91.50 71 GLY A CA 1
ATOM 546 C C . GLY A 1 71 ? 6.373 4.728 -12.741 1.00 91.50 71 GLY A C 1
ATOM 547 O O . GLY A 1 71 ? 5.387 4.914 -12.028 1.00 91.50 71 GLY A O 1
ATOM 548 N N . GLY A 1 72 ? 7.261 3.763 -12.488 1.00 93.88 72 GLY A N 1
ATOM 549 C CA . GLY A 1 72 ? 7.145 2.847 -11.351 1.00 93.88 72 GLY A CA 1
ATOM 550 C C . GLY A 1 72 ? 7.146 3.564 -10.000 1.00 93.88 72 GLY A C 1
ATOM 551 O O . GLY A 1 72 ? 6.301 3.293 -9.146 1.00 93.88 72 GLY A O 1
ATOM 552 N N . ALA A 1 73 ? 8.035 4.543 -9.810 1.00 95.12 73 ALA A N 1
ATOM 553 C CA . ALA A 1 73 ? 8.084 5.337 -8.583 1.00 95.12 73 ALA A CA 1
ATOM 554 C C . ALA A 1 73 ? 6.779 6.117 -8.338 1.00 95.12 73 ALA A C 1
ATOM 556 O O . ALA A 1 73 ? 6.261 6.111 -7.220 1.00 95.12 73 ALA A O 1
ATOM 557 N N . ILE A 1 74 ? 6.209 6.736 -9.379 1.00 95.38 74 ILE A N 1
ATOM 558 C CA . ILE A 1 74 ? 4.930 7.457 -9.290 1.00 95.38 74 ILE A CA 1
ATOM 559 C C 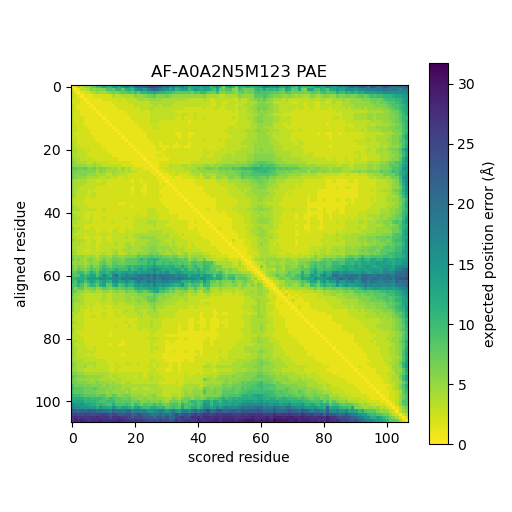. ILE A 1 74 ? 3.793 6.501 -8.911 1.00 95.38 74 ILE A C 1
ATOM 561 O O . ILE A 1 74 ? 3.009 6.806 -8.013 1.00 95.38 74 ILE A O 1
ATOM 565 N N . LEU A 1 75 ? 3.715 5.326 -9.538 1.00 95.38 75 LEU A N 1
ATOM 566 C CA . LEU A 1 75 ? 2.705 4.314 -9.209 1.00 95.38 75 LEU A CA 1
ATOM 567 C C . LEU A 1 75 ? 2.859 3.799 -7.766 1.00 95.38 75 LEU A C 1
ATOM 569 O O . LEU A 1 75 ? 1.868 3.638 -7.043 1.00 95.38 75 LEU A O 1
ATOM 573 N N . GLY A 1 76 ? 4.097 3.618 -7.304 1.00 96.81 76 GLY A N 1
ATOM 574 C CA . GLY A 1 76 ? 4.398 3.324 -5.904 1.00 96.81 76 GLY A CA 1
ATOM 575 C C . GLY A 1 76 ? 3.887 4.417 -4.962 1.00 96.81 76 GLY A C 1
ATOM 576 O O . GLY A 1 76 ? 3.163 4.124 -4.012 1.00 96.81 76 GLY A O 1
ATOM 577 N N . LEU A 1 77 ? 4.170 5.689 -5.252 1.00 97.31 77 LEU A N 1
ATOM 578 C CA . LEU A 1 77 ? 3.689 6.823 -4.455 1.00 97.31 77 LEU A CA 1
ATOM 579 C C . LEU A 1 77 ? 2.160 6.914 -4.423 1.00 97.31 77 LEU A C 1
ATOM 581 O O . LEU A 1 77 ? 1.588 7.123 -3.355 1.00 97.31 77 LEU A O 1
ATOM 585 N N . LEU A 1 78 ? 1.482 6.700 -5.553 1.00 96.62 78 LEU A N 1
ATOM 586 C CA . LEU A 1 78 ? 0.016 6.667 -5.602 1.00 96.62 78 LEU A CA 1
ATOM 587 C C . LEU A 1 78 ? -0.554 5.556 -4.709 1.00 96.62 78 LEU A C 1
ATOM 589 O O . LEU A 1 78 ? -1.515 5.783 -3.972 1.00 96.62 78 LEU A O 1
ATOM 593 N N . THR A 1 79 ? 0.074 4.378 -4.711 1.00 97.56 79 THR A N 1
ATOM 594 C CA . THR A 1 79 ? -0.286 3.277 -3.801 1.00 97.56 79 THR A CA 1
ATOM 595 C C . THR A 1 79 ? -0.102 3.685 -2.341 1.00 97.56 79 THR A C 1
ATOM 597 O O . THR A 1 79 ? -0.975 3.435 -1.508 1.00 97.56 79 THR A O 1
ATOM 600 N N . PHE A 1 80 ? 1.020 4.332 -2.027 1.00 98.25 80 PHE A N 1
ATOM 601 C CA . PHE A 1 80 ? 1.341 4.776 -0.676 1.00 98.25 80 PHE A CA 1
ATOM 602 C C . PHE A 1 80 ? 0.328 5.803 -0.163 1.00 98.25 80 PHE A C 1
ATOM 604 O O . PHE A 1 80 ? -0.220 5.637 0.926 1.00 98.25 80 PHE A O 1
ATOM 611 N N . VAL A 1 81 ? 0.010 6.815 -0.978 1.00 98.25 81 VAL A N 1
ATOM 612 C CA . VAL A 1 81 ? -1.018 7.820 -0.674 1.00 98.25 81 VAL A CA 1
ATOM 613 C C . VAL A 1 81 ? -2.383 7.159 -0.479 1.00 98.25 81 VAL A C 1
ATOM 615 O O . VAL A 1 81 ? -3.083 7.485 0.478 1.00 98.25 81 VAL A O 1
ATOM 618 N N . ASN A 1 82 ? -2.745 6.174 -1.306 1.00 97.31 82 ASN A N 1
ATOM 619 C CA . ASN A 1 82 ? -3.972 5.402 -1.102 1.00 97.31 82 AS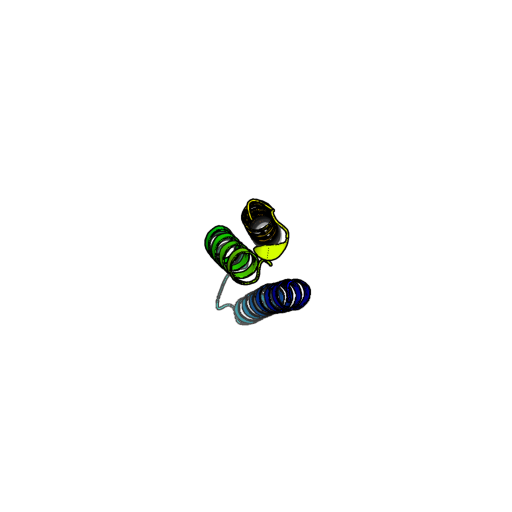N A CA 1
ATOM 620 C C . ASN A 1 82 ? -3.972 4.679 0.260 1.00 97.31 82 ASN A C 1
ATOM 622 O O . ASN A 1 82 ? -4.966 4.717 0.983 1.00 97.31 82 ASN A O 1
ATOM 626 N N . GLY A 1 83 ? -2.847 4.084 0.660 1.00 97.75 83 GLY A N 1
ATOM 627 C CA . GLY A 1 83 ? -2.693 3.487 1.988 1.00 97.75 83 GLY A CA 1
ATOM 628 C C . GLY A 1 83 ? -2.857 4.491 3.136 1.00 97.75 83 GLY A C 1
ATOM 629 O O . GLY A 1 83 ? -3.553 4.189 4.108 1.00 97.75 83 GLY A O 1
ATOM 630 N N . ILE A 1 84 ? -2.313 5.707 2.995 1.00 98.19 84 ILE A N 1
ATOM 631 C CA . ILE A 1 84 ? -2.509 6.803 3.960 1.00 98.19 84 ILE A CA 1
ATOM 632 C C . ILE A 1 84 ? -3.994 7.149 4.094 1.00 98.19 84 ILE A C 1
ATOM 634 O O . ILE A 1 84 ? -4.487 7.274 5.213 1.00 98.19 84 ILE A O 1
ATOM 638 N N . ILE A 1 85 ? -4.726 7.269 2.984 1.00 97.94 85 ILE A N 1
ATOM 639 C CA . ILE A 1 85 ? -6.160 7.595 3.007 1.00 97.94 85 ILE A CA 1
ATOM 640 C C . ILE A 1 85 ? -6.941 6.541 3.805 1.00 97.94 85 ILE A C 1
ATOM 642 O O . ILE A 1 85 ? -7.758 6.888 4.665 1.00 97.94 85 ILE A O 1
ATOM 646 N N . ILE A 1 86 ? -6.663 5.252 3.581 1.00 97.50 86 ILE A N 1
ATOM 647 C CA . ILE A 1 86 ? -7.295 4.150 4.324 1.00 97.50 86 ILE A CA 1
ATOM 648 C C . ILE A 1 86 ? -6.951 4.234 5.818 1.00 97.50 86 ILE A C 1
ATOM 650 O O . ILE A 1 86 ? -7.837 4.119 6.671 1.00 97.50 86 ILE A O 1
ATOM 654 N N . LEU A 1 87 ? -5.676 4.467 6.139 1.00 97.81 87 LEU A N 1
ATOM 655 C CA . LEU A 1 87 ? -5.179 4.568 7.509 1.00 97.81 87 LEU A CA 1
ATOM 656 C C . LEU A 1 87 ? -5.843 5.724 8.264 1.00 97.81 87 LEU A C 1
ATOM 658 O O . LEU A 1 87 ? -6.391 5.512 9.347 1.00 97.81 87 LEU A O 1
ATOM 662 N N . VAL A 1 88 ? -5.858 6.923 7.676 1.00 98.06 88 VAL A N 1
ATOM 663 C CA . VAL A 1 88 ? -6.482 8.124 8.251 1.00 98.06 88 VAL A CA 1
ATOM 664 C C . VAL A 1 88 ? -7.979 7.905 8.458 1.00 98.06 88 VAL A C 1
ATOM 666 O O . VAL A 1 88 ? -8.500 8.204 9.532 1.00 98.06 88 VAL A O 1
ATOM 669 N N . THR A 1 89 ? -8.662 7.293 7.488 1.00 96.00 89 THR A N 1
ATOM 670 C CA . THR A 1 89 ? -10.082 6.928 7.621 1.00 96.00 89 THR A CA 1
ATOM 671 C C . THR A 1 89 ? -10.309 5.990 8.813 1.00 96.00 89 THR A C 1
ATOM 673 O O . THR A 1 89 ? -11.264 6.158 9.577 1.00 96.00 89 THR A O 1
ATOM 676 N N . GLY A 1 90 ? -9.411 5.022 9.018 1.00 95.75 90 GLY A N 1
ATOM 677 C CA . GLY A 1 90 ? -9.427 4.135 10.178 1.00 95.75 90 GLY A CA 1
ATOM 678 C C . GLY A 1 90 ? -9.232 4.868 11.506 1.00 95.75 90 GLY A C 1
ATOM 679 O O . GLY A 1 90 ? -9.976 4.612 12.452 1.00 95.75 90 GLY A O 1
ATOM 680 N N . ILE A 1 91 ? -8.278 5.800 11.568 1.00 96.69 91 ILE A N 1
ATOM 681 C CA . ILE A 1 91 ? -7.998 6.602 12.767 1.00 96.69 91 ILE A CA 1
ATOM 682 C C . ILE A 1 91 ? -9.200 7.476 13.132 1.00 96.69 91 ILE A C 1
ATOM 684 O O . ILE A 1 91 ? -9.672 7.407 14.267 1.00 96.69 91 ILE A O 1
ATOM 688 N N . ILE A 1 92 ? -9.737 8.247 12.179 1.00 96.69 92 ILE A N 1
ATOM 689 C CA . ILE A 1 92 ? -10.893 9.133 12.406 1.00 96.69 92 ILE A CA 1
ATOM 690 C C . ILE A 1 92 ? -12.072 8.334 12.966 1.00 96.69 92 ILE A C 1
ATOM 692 O O . ILE A 1 92 ? -12.719 8.748 13.931 1.00 96.69 92 ILE A O 1
ATOM 696 N N . ARG A 1 93 ? -12.330 7.148 12.405 1.00 93.88 93 ARG A N 1
ATOM 697 C CA . ARG A 1 93 ? -13.414 6.284 12.869 1.00 93.88 93 ARG A CA 1
ATOM 698 C C . ARG A 1 93 ? -13.185 5.757 14.285 1.00 93.88 93 ARG A C 1
ATOM 700 O O . ARG A 1 93 ? -14.132 5.745 15.071 1.00 93.88 93 ARG A O 1
ATOM 707 N N . SER A 1 94 ? -11.965 5.339 14.618 1.00 92.44 94 SER A N 1
ATOM 708 C CA . SER A 1 94 ? -11.619 4.899 15.975 1.00 92.44 94 SER A CA 1
ATOM 709 C C . SER A 1 94 ? -11.788 6.027 16.995 1.00 92.44 94 SER A C 1
ATOM 711 O O . SER A 1 94 ? -12.372 5.803 18.054 1.00 92.44 94 SER A O 1
ATOM 713 N N . ILE A 1 95 ? -11.366 7.250 16.655 1.00 94.44 95 ILE A N 1
ATOM 714 C CA . ILE A 1 95 ? -11.554 8.437 17.503 1.00 94.44 95 ILE A CA 1
ATOM 715 C C . ILE A 1 95 ? -13.047 8.704 17.723 1.00 94.44 95 ILE A C 1
ATOM 717 O O . ILE A 1 95 ? -13.486 8.852 18.863 1.00 94.44 95 ILE A O 1
ATOM 721 N N . TYR A 1 96 ? -13.853 8.697 16.657 1.00 94.56 96 TYR A N 1
ATOM 722 C CA . TYR A 1 96 ? -15.297 8.923 16.762 1.00 94.56 96 TYR A CA 1
ATOM 723 C C . TYR A 1 96 ? -15.989 7.882 17.655 1.00 94.56 96 TYR A C 1
ATOM 725 O O . TYR A 1 96 ? -16.832 8.224 18.485 1.00 94.56 96 TYR A O 1
ATOM 733 N N . GLN A 1 97 ? -15.615 6.606 17.525 1.00 91.56 97 GLN A N 1
ATOM 734 C CA . GLN A 1 97 ? -16.150 5.537 18.371 1.00 91.56 97 GLN A CA 1
ATOM 735 C C . GLN A 1 97 ? -15.750 5.705 19.839 1.00 91.56 97 GLN A C 1
ATOM 737 O O . GLN A 1 97 ? -16.581 5.479 20.718 1.00 91.56 97 GLN A O 1
ATOM 742 N N . PHE A 1 98 ? -14.516 6.134 20.106 1.00 92.06 98 PHE A N 1
ATOM 743 C CA . PHE A 1 98 ? -14.035 6.394 21.460 1.00 92.06 98 PHE A CA 1
ATOM 744 C C . PHE A 1 98 ? -14.796 7.551 22.124 1.00 92.06 98 PHE A C 1
ATOM 746 O O . PHE A 1 98 ? -15.307 7.394 23.232 1.00 92.06 98 PHE A O 1
ATOM 753 N N . ILE A 1 99 ? -14.964 8.675 21.417 1.00 93.62 99 ILE A N 1
ATOM 754 C CA . ILE A 1 99 ? -15.720 9.836 21.914 1.00 93.62 99 ILE A CA 1
ATOM 755 C C . ILE A 1 99 ? -17.180 9.453 22.177 1.00 93.62 99 ILE A C 1
ATOM 757 O O . ILE A 1 99 ? -17.706 9.718 23.256 1.00 93.62 99 ILE A O 1
ATOM 761 N N . LYS A 1 100 ? -17.833 8.767 21.229 1.00 91.38 100 LYS A N 1
ATOM 762 C CA . LYS A 1 100 ? -19.224 8.318 21.387 1.00 91.38 100 LYS A CA 1
ATOM 763 C C . LYS A 1 100 ? -19.399 7.374 22.578 1.00 91.38 100 LYS A C 1
ATOM 765 O O . LYS A 1 100 ? -20.382 7.491 23.305 1.00 91.38 100 LYS A O 1
ATOM 770 N N . LYS A 1 101 ? -18.459 6.448 22.788 1.00 90.25 101 LYS A N 1
ATOM 771 C CA . LYS A 1 101 ? -18.491 5.528 23.931 1.00 90.25 101 LYS A CA 1
ATOM 772 C C . LYS A 1 101 ? -18.384 6.281 25.258 1.00 90.25 101 LYS A C 1
ATOM 774 O O . LYS A 1 101 ? -19.142 5.973 26.170 1.00 90.25 101 LYS A O 1
ATOM 779 N N . ASN A 1 102 ? -17.500 7.275 25.349 1.00 86.81 102 ASN A N 1
ATOM 780 C CA . ASN A 1 102 ? -17.331 8.064 26.570 1.00 86.81 102 ASN A CA 1
ATOM 781 C C . ASN A 1 102 ? -18.551 8.945 26.878 1.00 86.81 102 ASN A C 1
ATOM 783 O O . ASN A 1 102 ? -18.912 9.058 28.041 1.00 86.81 102 ASN A O 1
ATOM 787 N N . MET A 1 103 ? -19.224 9.507 25.866 1.00 79.50 103 MET A N 1
ATOM 788 C CA . MET A 1 103 ? -20.456 10.291 26.075 1.00 79.50 103 MET A CA 1
ATOM 789 C C . MET A 1 103 ? -21.649 9.437 26.531 1.00 79.50 103 MET A C 1
ATOM 791 O O . MET A 1 103 ? -22.478 9.903 27.304 1.00 79.50 103 MET A O 1
ATOM 795 N N . ASN A 1 104 ? -21.742 8.186 26.068 1.00 76.56 104 ASN A N 1
ATOM 796 C CA . ASN A 1 104 ? -22.838 7.282 26.434 1.00 76.56 104 ASN A CA 1
ATOM 797 C C . ASN A 1 104 ? -22.588 6.502 27.739 1.00 76.56 104 ASN A C 1
ATOM 799 O O . ASN A 1 104 ? -23.509 5.866 28.234 1.00 76.56 104 ASN A O 1
ATOM 803 N N . GLY A 1 105 ? -21.359 6.497 28.268 1.00 60.44 105 GLY A N 1
ATOM 804 C CA . GLY A 1 105 ? -20.992 5.806 29.513 1.00 60.44 105 GLY A CA 1
ATOM 805 C C . GLY A 1 105 ? -21.156 6.648 30.784 1.00 60.44 105 GLY A C 1
ATOM 806 O O . GLY A 1 105 ? -20.858 6.163 31.869 1.00 60.44 105 GLY A O 1
ATOM 807 N N . THR A 1 106 ? -21.591 7.902 30.650 1.00 53.34 106 THR A N 1
ATOM 808 C CA . THR A 1 106 ? -21.841 8.850 31.750 1.00 53.34 106 THR A CA 1
ATOM 809 C C . THR A 1 106 ? -23.332 9.026 32.080 1.00 53.34 106 THR A C 1
ATOM 811 O O . THR A 1 106 ? -23.692 10.022 32.704 1.00 53.34 106 THR A O 1
ATOM 814 N N . MET A 1 107 ? -24.194 8.089 31.666 1.00 45.69 107 MET A N 1
ATOM 815 C CA . MET A 1 107 ? -25.599 7.994 32.097 1.00 45.69 107 MET A CA 1
ATOM 816 C C . MET A 1 107 ? -25.835 6.723 32.901 1.00 45.69 107 MET A C 1
ATOM 818 O O . MET A 1 107 ? -25.381 5.654 32.434 1.00 45.69 107 MET A O 1
#

pLDDT: mean 91.1, std 9.21, range [45.69, 98.25]

Secondary structure (DSSP, 8-state):
-HHHHHHHHHHHHHHHHHHHHHHHHTTSS-HHHHHHHHHHHHHHHHHHHHHHHHHT--GGG---SHHHHHHHHHHHHHHHHHHHHHHHHHHHHHHHHHHHHHHHTT-

Radius of gyration: 18.82 Å; Cα contacts (8 Å, |Δi|>4): 104; chains: 1; bounding box: 43×20×63 Å

Foldseek 3Di:
DLVVLVVVLVVVLVVLVVVQVVCVVVVNDFLQVSLVVQLVCLLVQLVVQLVVQLVPDDVVVVDPSVVSNVVSNVSSVVSNVVSVVSNVVRVVVVVVVVVVVVVVVVD

Mean predicted aligned error: 5.12 Å

Nearest PDB structures (foldseek):
  7a0g-assembly1_GGG  TM=4.572E-01  e=3.722E-01  Serratia marcescens
  7a0g-assembly1_EEE  TM=4.055E-01  e=3.490E-01  Serratia marcescens
  8b6h-assembly1_EG  TM=4.835E-01  e=1.639E+00  Tetrahymena thermophila SB210
  6h2f-assembly1_H  TM=3.712E-01  e=9.176E-01  Aeromonas hydrophila subsp. hydrophila AL09-71
  6h2f-assembly1_G  TM=4.064E-01  e=3.789E+00  Aeromonas hydrophila subsp. hydrophila AL09-71

Solvent-accessible surface area (backbone atoms only — not comparable to full-atom values): 5550 Å² total; per-residue (Å²): 112,69,69,56,54,54,51,52,50,52,49,51,54,50,52,50,52,53,49,45,50,54,34,34,75,69,71,76,40,55,42,42,59,44,9,52,51,37,38,66,44,9,62,55,54,8,50,52,48,11,52,51,44,43,72,70,50,68,70,89,74,76,64,89,57,56,68,22,50,54,50,7,49,51,54,11,49,53,37,28,52,52,10,50,54,39,23,52,53,27,48,56,50,52,51,52,52,52,54,54,50,58,68,64,68,76,114

Sequence (107 aa):
MESIILVVFILVITSLNILFYLLYRKGKLSLIVSGLIMMMLAPLLGFFSGALLHQFYDWNSGGTGEGAGYGGAILGLLTFVNGIIILVTGIIRSIYQFIKKNMNGTM